Protein AF-A0AAP2QA46-F1 (afdb_monomer)

Secondary structure (DSSP, 8-state):
--HHHHHHHHHHH-TT--HHHHHHHSSS---HHHHHHHHHHHHHTTSS---

Sequence (51 aa):
MTIEDEILQYLHYHPLSNRVEITLGITNPPSGRIVKRLLADAVTKGMIEVL

Organism: Parabacteroides distasonis (NCBI:txid823)

Mean predicted aligned error: 2.23 Å

Solvent-accessible surface area (backbone atoms only — not comparable to full-atom values): 3237 Å² total; per-residue (Å²): 136,52,74,65,56,44,52,53,55,50,36,72,80,40,75,85,59,50,74,67,56,51,50,71,73,40,83,85,58,69,60,70,70,53,52,53,50,55,54,51,52,34,38,74,70,68,77,44,86,84,133

Radius of gyration: 9.76 Å; Cα contacts (8 Å, |Δi|>4): 31; chains: 1; bounding box: 22×19×22 Å

Structure (mmCIF, N/CA/C/O backbone):
data_AF-A0AAP2QA46-F1
#
_entry.id   AF-A0AAP2QA46-F1
#
loop_
_atom_site.group_PDB
_atom_site.id
_atom_site.type_symbol
_atom_site.label_atom_id
_atom_site.label_alt_id
_atom_site.label_comp_id
_atom_site.label_asym_id
_atom_site.label_entity_id
_atom_site.label_seq_id
_atom_site.pdbx_PDB_ins_code
_atom_site.Cartn_x
_atom_site.Cartn_y
_atom_site.Cartn_z
_atom_site.occupancy
_atom_site.B_iso_or_equiv
_atom_site.auth_seq_id
_atom_site.auth_comp_id
_atom_site.auth_asym_id
_atom_site.auth_atom_id
_atom_site.pdbx_PDB_model_num
ATOM 1 N N . MET A 1 1 ? 10.261 8.922 -6.415 1.00 79.06 1 MET A N 1
ATOM 2 C CA . MET A 1 1 ? 9.057 8.115 -6.154 1.00 79.06 1 MET A CA 1
ATOM 3 C C . MET A 1 1 ? 9.508 6.842 -5.473 1.00 79.06 1 MET A C 1
ATOM 5 O O . MET A 1 1 ? 10.419 6.201 -5.991 1.00 79.06 1 MET A O 1
ATOM 9 N N . THR A 1 2 ? 8.987 6.553 -4.285 1.00 93.19 2 THR A N 1
ATOM 10 C CA . THR A 1 2 ? 9.269 5.294 -3.585 1.00 93.19 2 THR A CA 1
ATOM 11 C C . THR A 1 2 ? 8.284 4.214 -4.030 1.00 93.19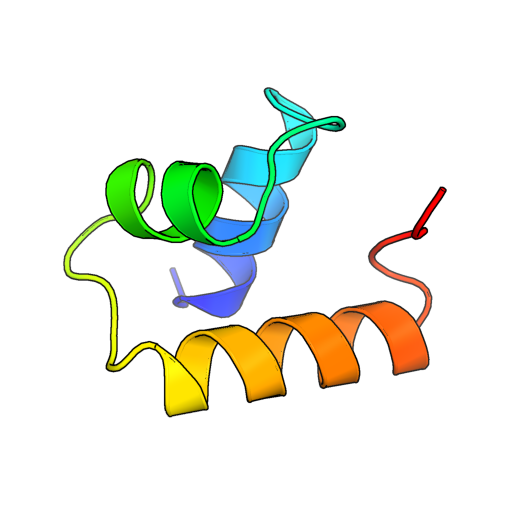 2 THR A C 1
ATOM 13 O O . THR A 1 2 ? 7.236 4.518 -4.595 1.00 93.19 2 THR A O 1
ATOM 16 N N . ILE A 1 3 ? 8.602 2.949 -3.752 1.00 94.56 3 ILE A N 1
ATOM 17 C CA . ILE A 1 3 ? 7.668 1.844 -4.003 1.00 94.56 3 ILE A CA 1
ATOM 18 C C . ILE A 1 3 ? 6.395 1.968 -3.149 1.00 94.56 3 ILE A C 1
ATOM 20 O O . ILE A 1 3 ? 5.329 1.532 -3.561 1.00 94.56 3 ILE A O 1
ATOM 24 N N . GLU A 1 4 ? 6.496 2.583 -1.966 1.00 94.62 4 GLU A N 1
ATOM 25 C CA . GLU A 1 4 ? 5.347 2.874 -1.105 1.00 94.62 4 GLU A CA 1
ATOM 26 C C . GLU A 1 4 ? 4.427 3.905 -1.763 1.00 94.62 4 GLU A C 1
ATOM 28 O O . GLU A 1 4 ? 3.226 3.661 -1.860 1.00 94.62 4 GLU A O 1
ATOM 33 N N . ASP A 1 5 ? 4.989 5.002 -2.288 1.00 95.56 5 ASP A N 1
ATOM 34 C CA . ASP A 1 5 ? 4.217 6.014 -3.022 1.00 95.56 5 ASP A CA 1
ATOM 35 C C . ASP A 1 5 ? 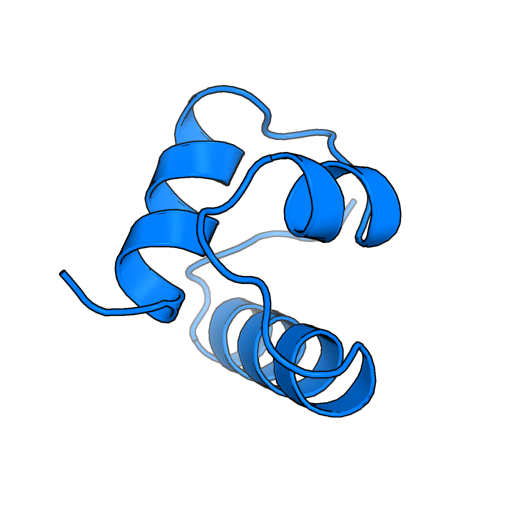3.501 5.395 -4.226 1.00 95.56 5 ASP A C 1
ATOM 37 O O . ASP A 1 5 ? 2.348 5.717 -4.492 1.00 95.56 5 ASP A O 1
ATOM 41 N N . GLU A 1 6 ? 4.171 4.493 -4.945 1.00 96.56 6 GLU A N 1
ATOM 42 C CA . GLU A 1 6 ? 3.609 3.831 -6.122 1.00 96.56 6 GLU A CA 1
ATOM 43 C C . GLU A 1 6 ? 2.478 2.859 -5.757 1.00 96.56 6 GLU A C 1
ATOM 45 O O . GLU A 1 6 ? 1.442 2.852 -6.418 1.00 96.56 6 GLU A O 1
ATOM 50 N N . ILE A 1 7 ? 2.623 2.096 -4.666 1.00 96.44 7 ILE A N 1
ATOM 51 C CA . ILE A 1 7 ? 1.549 1.241 -4.137 1.00 96.44 7 ILE A CA 1
ATOM 52 C C . ILE A 1 7 ? 0.329 2.086 -3.748 1.00 96.44 7 ILE A C 1
ATOM 54 O O . ILE A 1 7 ? -0.797 1.734 -4.103 1.00 96.44 7 ILE A O 1
ATOM 58 N N . LEU A 1 8 ? 0.536 3.201 -3.041 1.00 96.69 8 LEU A N 1
ATOM 59 C CA . LEU A 1 8 ? -0.554 4.088 -2.626 1.00 96.69 8 LEU A CA 1
ATOM 60 C C . LEU A 1 8 ? -1.225 4.765 -3.829 1.00 96.69 8 LEU A C 1
ATOM 62 O O . LEU A 1 8 ? -2.451 4.842 -3.885 1.00 96.69 8 LEU A O 1
ATOM 66 N N . GLN A 1 9 ? -0.445 5.204 -4.820 1.00 96.38 9 GLN A N 1
ATOM 67 C CA . GLN A 1 9 ? -0.977 5.762 -6.066 1.00 96.38 9 GLN A CA 1
ATOM 68 C C . GLN A 1 9 ? -1.764 4.725 -6.868 1.00 96.38 9 GLN A C 1
ATOM 70 O O . GLN A 1 9 ? -2.845 5.035 -7.365 1.00 96.38 9 GLN A O 1
ATOM 75 N N . TYR A 1 10 ? -1.266 3.492 -6.975 1.00 97.19 10 TYR A N 1
ATOM 76 C CA . TYR A 1 10 ? -1.980 2.413 -7.651 1.00 97.19 10 TYR A CA 1
ATOM 77 C C . TYR A 1 10 ? -3.341 2.160 -6.984 1.00 97.19 10 TYR A C 1
ATOM 79 O O . TYR A 1 10 ? -4.378 2.168 -7.655 1.00 97.19 10 TYR A O 1
ATOM 87 N N . LEU A 1 11 ? -3.350 2.030 -5.653 1.00 96.75 11 LEU A N 1
ATOM 88 C CA . LEU A 1 11 ? -4.562 1.802 -4.863 1.00 96.75 11 LEU A CA 1
ATOM 89 C C . LEU A 1 11 ? -5.545 2.975 -4.894 1.00 96.75 11 LEU A C 1
ATOM 91 O O . LEU A 1 11 ? -6.746 2.747 -4.785 1.00 96.75 11 LEU A O 1
ATOM 95 N N . HIS A 1 12 ? -5.078 4.207 -5.109 1.00 96.38 12 HIS A N 1
ATOM 96 C CA . HIS A 1 12 ? -5.964 5.358 -5.297 1.00 96.38 12 HIS A CA 1
ATOM 97 C C . HIS A 1 12 ? -6.911 5.174 -6.495 1.00 96.38 12 HIS A C 1
ATOM 99 O O . HIS A 1 12 ? -8.079 5.549 -6.423 1.00 96.38 12 HIS A O 1
ATOM 105 N N . TYR A 1 13 ? -6.425 4.562 -7.578 1.00 97.31 13 TYR A N 1
ATOM 106 C CA . TYR A 1 13 ? -7.229 4.283 -8.772 1.00 97.31 13 TYR A CA 1
ATOM 107 C C . TYR A 1 13 ? -7.841 2.872 -8.774 1.00 97.31 13 TYR A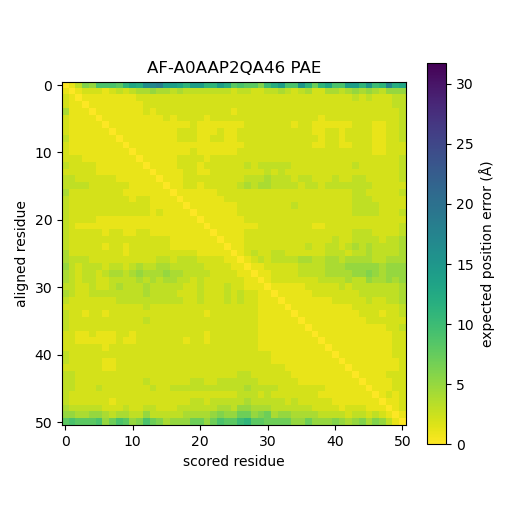 C 1
ATOM 109 O O . TYR A 1 13 ? -8.831 2.640 -9.465 1.00 97.31 13 TYR A O 1
ATOM 117 N N . HIS A 1 14 ? -7.264 1.935 -8.013 1.00 96.88 14 HIS A N 1
ATOM 118 C CA . HIS A 1 14 ? -7.641 0.516 -7.983 1.00 96.88 14 HIS A CA 1
ATOM 119 C C . HIS A 1 14 ? -7.886 0.043 -6.532 1.00 96.88 14 HIS A C 1
ATOM 121 O O . HIS A 1 14 ? -7.184 -0.843 -6.039 1.00 96.88 14 HIS A O 1
ATOM 127 N N . PRO A 1 15 ? -8.870 0.618 -5.814 1.00 95.94 15 PRO A N 1
ATOM 128 C CA . PRO A 1 15 ? -8.991 0.469 -4.357 1.00 95.94 15 PRO A CA 1
ATOM 129 C C . PRO A 1 15 ? -9.351 -0.945 -3.884 1.00 95.94 15 PRO A C 1
ATOM 131 O O . PRO A 1 15 ? -9.104 -1.287 -2.735 1.00 95.94 15 PRO A O 1
ATOM 134 N N . LEU A 1 16 ? -9.927 -1.775 -4.758 1.00 95.88 16 LEU A N 1
ATOM 135 C CA . LEU A 1 16 ? -10.331 -3.151 -4.442 1.00 95.88 16 LEU A CA 1
ATOM 136 C C . LEU A 1 16 ? -9.314 -4.196 -4.920 1.00 95.88 16 LEU A C 1
ATOM 138 O O . LEU A 1 16 ? -9.603 -5.393 -4.891 1.00 95.88 16 LEU A O 1
ATOM 142 N N . SER A 1 17 ? -8.143 -3.760 -5.393 1.00 96.12 17 SER A N 1
ATOM 143 C CA . SER A 1 17 ? -7.141 -4.683 -5.908 1.00 96.12 17 SER A CA 1
ATOM 144 C C . SER A 1 17 ? -6.549 -5.566 -4.819 1.00 96.12 17 SER A C 1
ATOM 146 O O . SER A 1 17 ? -6.182 -5.121 -3.730 1.00 96.12 17 SER A O 1
ATOM 148 N N . ASN A 1 18 ? -6.368 -6.837 -5.155 1.00 94.88 18 ASN A N 1
ATOM 149 C CA . ASN A 1 18 ? -5.648 -7.770 -4.307 1.00 94.88 18 ASN A CA 1
ATOM 150 C C . ASN 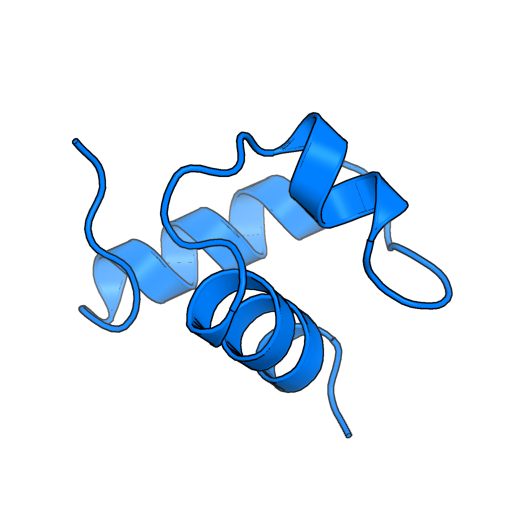A 1 18 ? -4.124 -7.599 -4.465 1.00 94.88 18 ASN A C 1
ATOM 152 O O . ASN A 1 18 ? -3.621 -6.987 -5.405 1.00 94.88 18 ASN A O 1
ATOM 156 N N . ARG A 1 19 ? -3.350 -8.212 -3.562 1.00 93.69 19 ARG A N 1
ATOM 157 C CA . ARG A 1 19 ? -1.877 -8.118 -3.565 1.00 93.69 19 ARG A CA 1
ATOM 158 C C . ARG A 1 19 ? -1.233 -8.483 -4.911 1.00 93.69 19 ARG A C 1
ATOM 160 O O . ARG A 1 19 ? -0.209 -7.898 -5.257 1.00 93.69 19 ARG A O 1
ATOM 167 N N . VAL A 1 20 ? -1.758 -9.483 -5.623 1.00 94.69 20 VAL A N 1
ATOM 168 C CA . VAL A 1 20 ? -1.189 -9.933 -6.906 1.00 94.69 20 VAL A CA 1
ATOM 169 C C . VAL A 1 20 ? -1.376 -8.853 -7.965 1.00 94.69 20 VAL A C 1
ATOM 171 O O . VAL A 1 20 ? -0.410 -8.508 -8.636 1.00 94.69 20 VAL A O 1
ATOM 174 N N . GLU A 1 21 ? -2.568 -8.270 -8.048 1.00 96.69 21 GLU A N 1
ATOM 175 C CA . GLU A 1 21 ? -2.868 -7.158 -8.959 1.00 96.69 21 GLU A CA 1
ATOM 176 C C . GLU A 1 21 ? -1.999 -5.937 -8.649 1.00 96.69 21 GLU A C 1
ATOM 178 O O . GLU A 1 21 ? -1.362 -5.407 -9.552 1.00 96.69 21 GLU A O 1
ATOM 183 N N . ILE A 1 22 ? -1.861 -5.572 -7.366 1.00 95.88 22 ILE A N 1
ATOM 184 C CA . ILE A 1 22 ? -0.964 -4.485 -6.935 1.00 95.88 22 ILE A CA 1
ATOM 185 C C . ILE A 1 22 ? 0.476 -4.760 -7.384 1.00 95.88 22 ILE A C 1
ATOM 187 O O . ILE A 1 22 ? 1.142 -3.883 -7.915 1.00 95.88 22 ILE A O 1
ATOM 191 N N . THR A 1 23 ? 0.966 -5.990 -7.205 1.00 94.75 23 THR A N 1
ATOM 192 C CA . THR A 1 23 ? 2.340 -6.361 -7.594 1.00 94.75 23 THR A CA 1
ATOM 193 C C . THR A 1 23 ? 2.552 -6.244 -9.106 1.00 94.75 23 THR A C 1
ATOM 195 O O . THR A 1 23 ? 3.636 -5.869 -9.536 1.00 94.75 23 THR A O 1
ATOM 198 N N . LEU A 1 24 ? 1.542 -6.572 -9.913 1.00 95.19 24 LEU A N 1
ATOM 199 C CA . LEU A 1 24 ? 1.613 -6.482 -11.374 1.00 95.19 24 LEU A CA 1
ATOM 200 C C . LEU A 1 24 ? 1.432 -5.050 -11.897 1.00 95.19 24 LEU A C 1
ATOM 202 O O . LEU A 1 24 ? 1.884 -4.752 -12.999 1.00 95.19 24 LEU A O 1
ATOM 206 N N . GLY A 1 25 ? 0.765 -4.189 -11.128 1.00 94.69 25 GLY A N 1
ATOM 207 C CA . GLY A 1 25 ? 0.437 -2.817 -11.512 1.00 94.69 25 GLY A CA 1
ATOM 208 C C . GLY A 1 25 ? 1.485 -1.761 -11.160 1.00 94.69 25 GLY A C 1
ATOM 209 O O . GLY A 1 25 ? 1.350 -0.623 -11.602 1.00 94.69 25 GLY A O 1
ATOM 210 N N . ILE A 1 26 ? 2.515 -2.117 -10.386 1.00 95.00 26 ILE A N 1
ATOM 211 C CA . ILE A 1 26 ? 3.619 -1.223 -10.001 1.00 95.00 26 ILE A CA 1
ATOM 212 C C . ILE A 1 26 ? 4.898 -1.536 -10.787 1.00 95.00 26 ILE A C 1
ATOM 214 O O . ILE A 1 26 ? 5.141 -2.666 -11.217 1.00 95.00 26 ILE A O 1
ATOM 218 N N . THR A 1 27 ? 5.751 -0.536 -10.956 1.00 94.62 27 THR A N 1
ATOM 219 C CA . THR A 1 27 ? 6.999 -0.625 -11.713 1.00 94.62 27 THR A CA 1
ATOM 220 C C . THR A 1 27 ? 8.073 -1.360 -10.911 1.00 94.62 27 THR A C 1
ATOM 222 O O . THR A 1 27 ? 8.352 -1.018 -9.766 1.00 94.62 27 THR A O 1
ATOM 225 N N . ASN A 1 28 ? 8.745 -2.340 -11.530 1.00 92.12 28 ASN A N 1
ATOM 226 C CA . ASN A 1 28 ? 9.831 -3.121 -10.911 1.00 92.12 28 ASN A CA 1
ATOM 227 C C . ASN A 1 28 ? 9.475 -3.633 -9.499 1.00 92.12 28 ASN A C 1
ATOM 229 O O . ASN A 1 28 ? 10.160 -3.298 -8.524 1.00 92.12 28 ASN A O 1
ATOM 233 N N . PRO A 1 29 ? 8.404 -4.435 -9.367 1.00 91.31 29 PRO A N 1
ATOM 234 C CA . PRO A 1 29 ? 7.903 -4.841 -8.068 1.00 91.31 29 PRO A C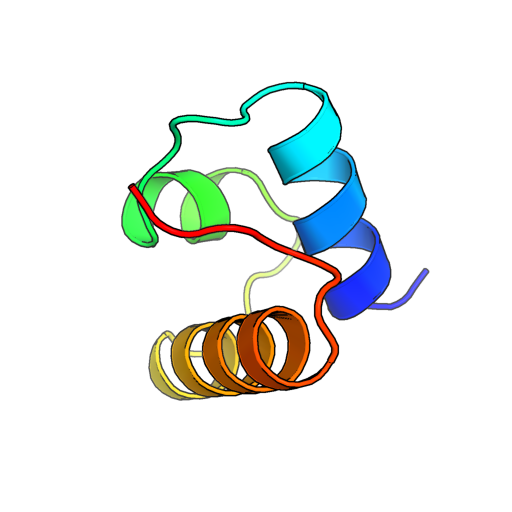A 1
ATOM 235 C C . PRO A 1 29 ? 8.983 -5.585 -7.271 1.00 91.31 29 PRO A C 1
ATOM 237 O O . PRO A 1 29 ? 9.665 -6.467 -7.808 1.00 91.31 29 PRO A O 1
ATOM 240 N N . PRO A 1 30 ? 9.144 -5.282 -5.972 1.00 92.44 30 PRO A N 1
ATOM 241 C CA . PRO A 1 30 ? 10.037 -6.044 -5.121 1.00 92.44 30 PRO A CA 1
ATOM 242 C C . PRO A 1 30 ? 9.457 -7.446 -4.888 1.00 92.44 30 PRO A C 1
ATOM 244 O O . PRO A 1 30 ? 8.334 -7.766 -5.277 1.00 92.44 30 PRO A O 1
ATOM 247 N N . SER A 1 31 ? 10.208 -8.305 -4.192 1.00 94.31 31 SER A N 1
ATOM 248 C CA . SER A 1 31 ? 9.701 -9.640 -3.846 1.00 94.31 31 SER A CA 1
ATOM 249 C C . SER A 1 31 ? 8.335 -9.563 -3.148 1.00 94.31 31 SER A C 1
ATOM 251 O O . SER A 1 31 ? 8.085 -8.664 -2.340 1.00 94.31 31 SER A O 1
ATOM 253 N N . GLY A 1 32 ? 7.470 -10.557 -3.371 1.00 92.25 32 GLY A N 1
ATOM 254 C CA . GLY A 1 32 ? 6.140 -10.586 -2.746 1.00 92.25 32 GLY A CA 1
ATOM 255 C C . GLY A 1 32 ? 6.169 -10.510 -1.211 1.00 92.25 32 GLY A C 1
ATOM 256 O O . GLY A 1 32 ? 5.225 -10.013 -0.598 1.00 92.25 32 GLY A O 1
ATOM 257 N N . ARG A 1 33 ? 7.273 -10.935 -0.572 1.00 95.06 33 ARG A N 1
ATOM 258 C CA . ARG A 1 33 ? 7.496 -10.769 0.875 1.00 95.06 33 ARG A CA 1
ATOM 259 C C . ARG A 1 33 ? 7.608 -9.297 1.270 1.00 95.06 33 ARG A C 1
ATOM 261 O O . ARG A 1 33 ? 7.038 -8.901 2.282 1.00 95.06 33 ARG A O 1
ATOM 268 N N . ILE A 1 34 ? 8.337 -8.509 0.481 1.00 95.56 34 ILE A N 1
ATOM 269 C CA . ILE A 1 34 ? 8.496 -7.069 0.701 1.00 95.56 34 ILE A CA 1
ATOM 270 C C . ILE A 1 34 ? 7.158 -6.372 0.465 1.00 95.56 34 ILE A C 1
ATOM 272 O O . ILE A 1 34 ? 6.721 -5.655 1.357 1.00 95.56 34 ILE A O 1
ATOM 276 N N . VAL A 1 35 ? 6.461 -6.657 -0.643 1.00 95.44 35 VAL A N 1
ATOM 277 C CA . VAL A 1 35 ? 5.125 -6.085 -0.916 1.00 95.44 35 VAL A CA 1
ATOM 278 C C . VAL A 1 35 ? 4.163 -6.360 0.242 1.00 95.44 35 VAL A C 1
ATOM 280 O O . VAL A 1 35 ? 3.508 -5.447 0.733 1.00 95.44 35 VAL A O 1
ATOM 283 N N . LYS A 1 36 ? 4.126 -7.599 0.753 1.00 95.50 36 LYS A N 1
ATOM 284 C CA . LYS A 1 36 ? 3.288 -7.950 1.910 1.00 95.50 36 LYS A CA 1
ATOM 285 C C . LYS A 1 36 ? 3.628 -7.118 3.152 1.00 95.50 36 LYS A C 1
ATOM 287 O O . LYS A 1 36 ? 2.711 -6.700 3.852 1.00 95.50 36 LYS A O 1
ATOM 292 N N . ARG A 1 37 ? 4.917 -6.898 3.435 1.00 96.94 37 ARG A N 1
ATOM 293 C CA . ARG A 1 37 ? 5.356 -6.076 4.573 1.00 96.94 37 ARG A CA 1
ATOM 294 C C . ARG A 1 37 ? 4.931 -4.617 4.401 1.00 96.94 37 ARG A C 1
ATOM 296 O O . ARG A 1 37 ? 4.363 -4.063 5.326 1.00 96.94 37 ARG A O 1
ATOM 303 N N . LEU A 1 38 ? 5.147 -4.039 3.220 1.00 96.56 38 LEU A N 1
ATOM 304 C CA . LEU A 1 38 ? 4.779 -2.649 2.926 1.00 96.56 38 LEU A CA 1
ATOM 305 C C . LEU A 1 38 ? 3.270 -2.417 3.063 1.00 96.56 38 LEU A C 1
ATOM 307 O O . LEU A 1 38 ? 2.851 -1.450 3.690 1.00 96.56 38 LEU A O 1
ATOM 311 N N . LEU A 1 39 ? 2.456 -3.339 2.539 1.00 96.31 39 LEU A N 1
ATOM 312 C CA . LEU A 1 39 ? 1.002 -3.281 2.696 1.00 96.31 39 LEU A CA 1
ATOM 313 C C . LEU A 1 39 ? 0.588 -3.385 4.170 1.00 96.31 39 LEU A C 1
ATOM 315 O O . LEU A 1 39 ? -0.248 -2.613 4.619 1.00 96.31 39 LEU A O 1
ATOM 319 N N . ALA A 1 40 ? 1.192 -4.294 4.943 1.00 96.81 40 ALA A N 1
ATOM 320 C CA . ALA A 1 40 ? 0.903 -4.420 6.373 1.00 96.81 40 ALA A CA 1
ATOM 321 C C . ALA A 1 40 ? 1.280 -3.1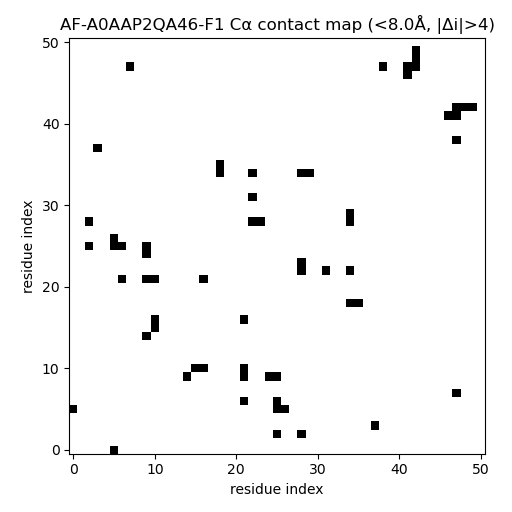51 7.163 1.00 96.81 40 ALA A C 1
ATOM 323 O O . ALA A 1 40 ? 0.518 -2.712 8.028 1.00 96.81 40 ALA A O 1
ATOM 324 N N . ASP A 1 41 ? 2.420 -2.537 6.842 1.00 97.56 41 ASP A N 1
ATOM 325 C CA 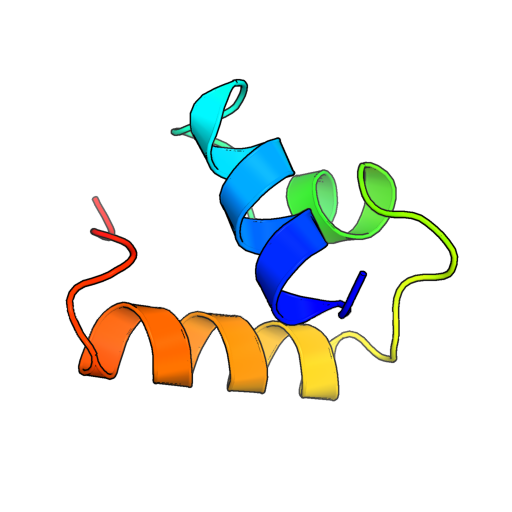. ASP A 1 41 ? 2.857 -1.283 7.459 1.00 97.56 41 ASP A CA 1
ATOM 326 C C . ASP A 1 41 ? 1.902 -0.132 7.104 1.00 97.56 41 ASP A C 1
ATOM 328 O O . ASP A 1 41 ? 1.537 0.656 7.976 1.00 97.56 41 ASP A O 1
ATOM 332 N N . ALA A 1 42 ? 1.454 -0.048 5.849 1.00 96.50 42 ALA A N 1
ATOM 333 C CA . ALA A 1 42 ? 0.501 0.964 5.394 1.00 96.50 42 ALA A CA 1
ATOM 334 C C . ALA A 1 42 ? -0.887 0.809 6.045 1.00 96.50 42 ALA A C 1
ATOM 336 O O . ALA A 1 42 ? -1.489 1.810 6.433 1.00 96.50 42 ALA A O 1
ATOM 337 N N . VAL A 1 43 ? -1.358 -0.426 6.249 1.00 96.88 43 VAL A N 1
ATOM 338 C CA . VAL A 1 43 ? -2.586 -0.706 7.019 1.00 96.88 43 VAL A CA 1
ATOM 339 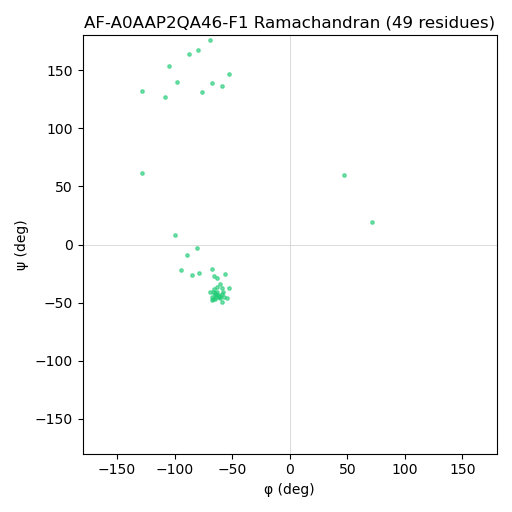C C . VAL A 1 43 ? -2.418 -0.289 8.480 1.00 96.88 43 VAL A C 1
ATOM 341 O O . VAL A 1 43 ? -3.266 0.407 9.027 1.00 96.88 43 VAL A O 1
ATOM 344 N N . THR A 1 44 ? -1.288 -0.633 9.104 1.00 97.88 44 THR A N 1
ATOM 345 C CA . THR A 1 44 ? -0.996 -0.257 10.501 1.00 97.88 44 THR A CA 1
ATOM 346 C C . THR A 1 44 ? -0.956 1.262 10.691 1.00 97.88 44 THR A C 1
ATOM 348 O O . THR A 1 44 ? -1.358 1.773 11.734 1.00 97.88 44 THR A O 1
ATOM 351 N N . LYS A 1 45 ? -0.491 1.997 9.676 1.00 97.25 45 LYS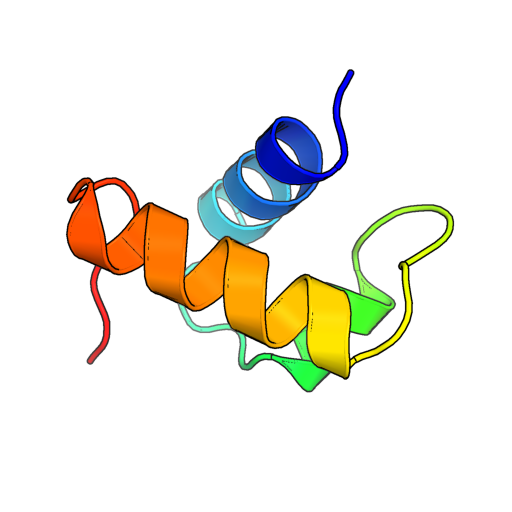 A N 1
ATOM 352 C CA . LYS A 1 45 ? -0.448 3.465 9.658 1.00 97.25 45 LYS A CA 1
ATOM 353 C C . LYS A 1 45 ? -1.791 4.119 9.292 1.00 97.25 45 LYS A C 1
ATOM 355 O O . LYS A 1 45 ? -1.855 5.345 9.275 1.00 97.25 45 LYS A O 1
ATOM 360 N N . GLY A 1 46 ? -2.832 3.344 8.977 1.00 96.69 46 GLY A N 1
ATOM 361 C CA . GLY A 1 46 ? -4.144 3.859 8.567 1.00 96.69 46 GLY A CA 1
ATOM 362 C C . GLY A 1 46 ? -4.171 4.481 7.167 1.00 96.69 46 GLY A C 1
ATOM 363 O O . GLY A 1 46 ? -5.055 5.274 6.867 1.00 96.69 46 GLY A O 1
ATOM 364 N N . MET A 1 47 ? -3.193 4.161 6.314 1.00 96.88 47 MET A N 1
ATOM 365 C CA . MET A 1 47 ? -3.126 4.661 4.932 1.00 96.88 47 MET A CA 1
ATOM 366 C C . MET A 1 47 ? -3.946 3.803 3.961 1.00 96.88 47 MET A C 1
ATOM 368 O O . MET A 1 47 ? -4.358 4.286 2.911 1.00 96.88 47 MET A O 1
ATOM 372 N N . ILE A 1 48 ? -4.139 2.524 4.293 1.00 95.50 48 ILE A N 1
ATOM 373 C CA . ILE A 1 48 ? -4.926 1.556 3.525 1.00 95.50 48 ILE A CA 1
ATOM 374 C C . ILE A 1 48 ? -5.921 0.910 4.482 1.00 95.50 48 ILE A C 1
ATOM 376 O O . ILE A 1 48 ? -5.534 0.432 5.549 1.00 95.50 48 ILE A O 1
ATOM 380 N N . GLU A 1 49 ? -7.180 0.842 4.073 1.00 94.00 49 GLU A N 1
ATOM 381 C CA . GLU A 1 49 ? -8.206 0.059 4.755 1.00 94.00 49 GLU A CA 1
ATOM 382 C C . GLU A 1 49 ? -8.374 -1.292 4.053 1.00 94.00 49 GLU A C 1
ATOM 384 O O . GLU A 1 49 ? -8.314 -1.381 2.826 1.00 94.00 49 GLU A O 1
ATOM 389 N N . VAL A 1 50 ? -8.551 -2.359 4.835 1.00 89.19 50 VAL A N 1
ATOM 390 C CA . VAL A 1 50 ? -8.785 -3.715 4.321 1.00 89.19 50 VAL A CA 1
ATOM 391 C C . VAL A 1 50 ? -10.237 -4.079 4.595 1.00 89.19 50 VAL A C 1
ATOM 393 O O . VAL A 1 50 ? -10.679 -3.980 5.740 1.00 89.19 50 VAL A O 1
ATOM 396 N N . LEU A 1 51 ? -10.947 -4.492 3.544 1.00 83.06 51 LEU A N 1
ATOM 397 C CA . LEU A 1 51 ? -12.325 -4.988 3.595 1.00 83.06 51 LEU A CA 1
ATOM 398 C C . LEU A 1 51 ? -12.370 -6.514 3.734 1.00 83.06 51 LEU A C 1
ATOM 400 O O . LEU A 1 51 ? -11.470 -7.187 3.176 1.00 83.06 51 LEU A O 1
#

pLDDT: mean 94.85, std 3.29, range [79.06, 97.88]

Foldseek 3Di:
DDLLVQLLVVCVVVVPDDLVRSQVRGDPRDPSVVSVVSVVVCVVVVSHDDD